Protein AF-A0A2V8UZN4-F1 (afdb_monomer)

Structure (mmCIF, N/CA/C/O backbone):
data_AF-A0A2V8UZN4-F1
#
_entry.id   AF-A0A2V8UZN4-F1
#
loop_
_atom_site.group_PDB
_atom_site.id
_atom_site.type_symbol
_atom_site.label_atom_id
_atom_site.label_alt_id
_atom_site.label_comp_id
_atom_site.label_asym_id
_atom_site.label_entity_id
_atom_site.label_seq_id
_atom_site.pdbx_PDB_ins_code
_atom_site.Cartn_x
_atom_site.Cartn_y
_atom_site.Cartn_z
_atom_site.occupancy
_atom_site.B_iso_or_equiv
_atom_site.auth_seq_id
_atom_site.auth_comp_id
_atom_site.auth_asym_id
_atom_site.auth_atom_id
_atom_site.pdbx_PDB_model_num
ATOM 1 N N . MET A 1 1 ? -7.129 -9.005 28.634 1.00 38.75 1 MET A N 1
ATOM 2 C CA . MET A 1 1 ? -6.944 -7.870 27.705 1.00 38.75 1 MET A CA 1
ATOM 3 C C . MET A 1 1 ? -5.535 -7.914 27.130 1.00 38.75 1 MET A C 1
ATOM 5 O O . MET A 1 1 ? -4.607 -7.338 27.683 1.00 38.75 1 MET A O 1
ATOM 9 N N . THR A 1 2 ? -5.343 -8.686 26.063 1.00 31.69 2 THR A N 1
ATOM 10 C CA . THR A 1 2 ? -4.070 -8.766 25.337 1.00 31.69 2 THR A CA 1
ATOM 11 C C . THR A 1 2 ? -3.938 -7.526 24.464 1.00 31.69 2 THR A C 1
ATOM 13 O O . THR A 1 2 ? -4.389 -7.527 23.325 1.00 31.69 2 THR A O 1
ATOM 16 N N . LYS A 1 3 ? -3.316 -6.470 25.002 1.00 47.03 3 LYS A N 1
ATOM 17 C CA . LYS A 1 3 ? -2.753 -5.380 24.198 1.00 47.03 3 LYS A CA 1
ATOM 18 C C . LYS A 1 3 ? -1.637 -5.975 23.343 1.00 47.03 3 LYS A C 1
ATOM 20 O O . LYS A 1 3 ? -0.484 -6.038 23.763 1.00 47.03 3 LYS A O 1
ATOM 25 N N . ARG A 1 4 ? -1.987 -6.532 22.185 1.00 45.91 4 ARG A N 1
ATOM 26 C CA . ARG A 1 4 ? -0.998 -6.895 21.177 1.00 45.91 4 ARG A CA 1
ATOM 27 C C . ARG A 1 4 ? -0.677 -5.609 20.452 1.00 45.91 4 ARG A C 1
ATOM 29 O O . ARG A 1 4 ? -1.505 -5.101 19.712 1.00 45.91 4 ARG A O 1
ATOM 36 N N . ASN A 1 5 ? 0.496 -5.077 20.781 1.00 40.16 5 ASN A N 1
ATOM 37 C CA . ASN A 1 5 ? 1.143 -3.973 20.097 1.00 40.16 5 ASN A CA 1
ATOM 38 C C . ASN A 1 5 ? 0.817 -4.044 18.605 1.00 40.16 5 ASN A C 1
ATOM 40 O O . ASN A 1 5 ? 1.267 -4.974 17.932 1.00 40.16 5 ASN A O 1
ATOM 44 N N . PHE A 1 6 ? 0.035 -3.076 18.123 1.00 44.50 6 PHE A N 1
ATOM 45 C CA . PHE A 1 6 ? -0.018 -2.736 16.713 1.00 44.50 6 PHE A CA 1
ATOM 46 C C . PHE A 1 6 ? 1.423 -2.437 16.323 1.00 44.50 6 PHE A C 1
ATOM 48 O O . PHE A 1 6 ? 1.999 -1.415 16.701 1.00 44.50 6 PHE A O 1
ATOM 55 N N . LEU A 1 7 ? 2.060 -3.433 15.712 1.00 44.03 7 LEU A N 1
ATOM 56 C CA . LEU A 1 7 ? 3.398 -3.313 15.178 1.00 44.03 7 LEU A CA 1
ATOM 57 C C . LEU A 1 7 ? 3.325 -2.171 14.189 1.00 44.03 7 LEU A C 1
ATOM 59 O O . LEU A 1 7 ? 2.638 -2.281 13.179 1.00 44.03 7 LEU A O 1
ATOM 63 N N . ASN A 1 8 ? 3.991 -1.080 14.568 1.00 37.72 8 ASN A N 1
ATOM 64 C CA . ASN A 1 8 ? 4.335 0.054 13.738 1.00 37.72 8 ASN A CA 1
ATOM 65 C C . ASN A 1 8 ? 4.349 -0.374 12.276 1.00 37.72 8 ASN A C 1
ATOM 67 O O . ASN A 1 8 ? 5.290 -1.037 11.830 1.00 37.72 8 ASN A O 1
ATOM 71 N N . LEU A 1 9 ? 3.293 0.004 11.558 1.00 46.94 9 LEU A N 1
ATOM 72 C CA . LEU A 1 9 ? 3.270 0.003 10.112 1.00 46.94 9 LEU A CA 1
ATOM 73 C C . LEU A 1 9 ? 4.252 1.108 9.722 1.00 46.94 9 LEU A C 1
ATOM 75 O O . LEU A 1 9 ? 3.886 2.257 9.475 1.00 46.94 9 LEU A O 1
ATOM 79 N N . SER A 1 10 ? 5.546 0.793 9.819 1.00 41.94 10 SER A N 1
ATOM 80 C CA . SER A 1 10 ? 6.611 1.577 9.232 1.00 41.94 10 SER A CA 1
ATOM 81 C C . SER A 1 10 ? 6.222 1.683 7.776 1.00 41.94 10 SER A C 1
ATOM 83 O O . SER A 1 10 ? 6.322 0.693 7.051 1.00 41.94 10 SER A O 1
ATOM 85 N N . GLY A 1 11 ? 5.675 2.844 7.412 1.00 42.44 11 GLY A N 1
ATOM 86 C CA . GLY A 1 11 ? 5.322 3.183 6.054 1.00 42.44 11 GLY A CA 1
ATOM 87 C C . GLY A 1 11 ? 6.531 2.873 5.203 1.00 42.44 11 GLY A C 1
ATOM 88 O O . GLY A 1 11 ? 7.509 3.620 5.194 1.00 42.44 11 GLY A O 1
ATOM 89 N N . LEU A 1 12 ? 6.480 1.727 4.536 1.00 44.62 12 LEU A N 1
ATOM 90 C CA . LEU A 1 12 ? 7.442 1.372 3.530 1.00 44.62 12 LEU A CA 1
ATOM 91 C C . LEU A 1 12 ? 6.993 2.198 2.335 1.00 44.62 12 LEU A C 1
ATOM 93 O O . LEU A 1 12 ? 6.235 1.760 1.479 1.00 44.62 12 LEU A O 1
ATOM 97 N N . VAL A 1 13 ? 7.395 3.469 2.366 1.00 47.09 13 VAL A N 1
ATOM 98 C CA . VAL A 1 13 ? 7.400 4.367 1.222 1.00 47.09 13 VAL A CA 1
ATOM 99 C C . VAL A 1 13 ? 8.382 3.746 0.224 1.00 47.09 13 VAL A C 1
ATOM 101 O O . VAL A 1 13 ? 9.517 4.183 0.089 1.00 47.09 13 VAL A O 1
ATOM 104 N N . CYS A 1 14 ? 7.977 2.665 -0.444 1.00 47.50 14 CYS A N 1
ATOM 105 C CA . CYS A 1 14 ? 8.641 2.140 -1.633 1.00 47.50 14 CYS A CA 1
ATOM 106 C C . CYS A 1 14 ? 7.943 2.745 -2.845 1.00 47.50 14 CYS A C 1
ATOM 108 O O . CYS A 1 14 ? 7.278 2.077 -3.622 1.00 47.50 14 CYS A O 1
ATOM 110 N N . GLY A 1 15 ? 8.046 4.064 -2.951 1.00 39.25 15 GLY A N 1
ATOM 111 C CA . GLY A 1 15 ? 7.463 4.833 -4.043 1.00 39.25 15 GLY A CA 1
ATOM 112 C C . GLY A 1 15 ? 8.421 5.892 -4.559 1.00 39.25 15 GLY A C 1
ATOM 113 O O . GLY A 1 15 ? 7.985 6.940 -5.016 1.00 39.25 15 GLY A O 1
ATOM 114 N N . THR A 1 16 ? 9.730 5.670 -4.440 1.00 49.81 16 THR A N 1
ATOM 115 C CA . THR A 1 16 ? 10.731 6.488 -5.125 1.00 49.81 16 THR A CA 1
ATOM 116 C C . THR A 1 16 ? 11.615 5.590 -5.966 1.00 49.81 16 THR A C 1
ATOM 118 O O . THR A 1 16 ? 12.717 5.223 -5.567 1.00 49.81 16 THR A O 1
ATOM 121 N N . VAL A 1 17 ? 11.150 5.288 -7.172 1.00 49.44 17 VAL A N 1
ATOM 122 C CA . VAL A 1 17 ? 12.067 5.147 -8.301 1.00 49.44 17 VAL A CA 1
ATOM 123 C C . VAL A 1 17 ? 11.691 6.228 -9.306 1.00 49.44 17 VAL A C 1
ATOM 125 O O . VAL A 1 17 ? 11.077 5.995 -10.339 1.00 49.44 17 VAL A O 1
ATOM 128 N N . LEU A 1 18 ? 12.042 7.466 -8.948 1.00 44.06 18 LEU A N 1
ATOM 129 C CA . LEU A 1 18 ? 12.274 8.527 -9.920 1.00 44.06 18 LEU A CA 1
ATOM 130 C C . LEU A 1 18 ? 13.514 8.127 -10.724 1.00 44.06 18 LEU A C 1
ATOM 132 O O . LEU A 1 18 ? 14.633 8.494 -10.373 1.00 44.06 18 LEU A O 1
ATOM 136 N N . LEU A 1 19 ? 13.328 7.369 -11.801 1.00 42.19 19 LEU A N 1
ATOM 137 C CA . LEU A 1 19 ? 14.298 7.353 -12.889 1.00 42.19 19 LEU A CA 1
ATOM 138 C C . LEU A 1 19 ? 13.952 8.512 -13.823 1.00 42.19 19 LEU A C 1
ATOM 140 O O . LEU A 1 19 ? 13.325 8.355 -14.865 1.00 42.19 19 LEU A O 1
ATOM 144 N N . VAL A 1 20 ? 14.354 9.715 -13.402 1.00 44.12 20 VAL A N 1
ATOM 145 C CA . VAL A 1 20 ? 14.558 10.831 -14.326 1.00 44.12 20 VAL A CA 1
ATOM 146 C C . VAL A 1 20 ? 15.737 10.420 -15.202 1.00 44.12 20 VAL A C 1
ATOM 148 O O . VAL A 1 20 ? 16.892 10.525 -14.792 1.00 44.12 20 VAL A O 1
ATOM 151 N N . GLY A 1 21 ? 15.434 9.872 -16.378 1.00 37.50 21 GLY A N 1
ATOM 152 C CA . GLY A 1 21 ? 16.425 9.588 -17.405 1.00 37.50 21 GLY A CA 1
ATOM 153 C C . GLY A 1 21 ? 17.126 10.886 -17.786 1.00 37.50 21 GLY A C 1
ATOM 154 O O . GLY A 1 21 ? 16.522 11.773 -18.389 1.00 37.50 21 GLY A O 1
ATOM 155 N N . GLN A 1 22 ? 18.384 11.017 -17.368 1.00 37.94 22 GLN A N 1
ATOM 156 C CA . GLN A 1 22 ? 19.257 12.101 -17.782 1.00 37.94 22 GLN A CA 1
ATOM 157 C C . GLN A 1 22 ? 19.446 12.055 -19.300 1.00 37.94 22 GLN A C 1
ATOM 159 O O . GLN A 1 22 ? 19.695 11.005 -19.889 1.00 37.94 22 GLN A O 1
ATOM 164 N N . LEU A 1 23 ? 19.340 13.238 -19.899 1.00 43.25 23 LEU A N 1
ATOM 165 C CA . LEU A 1 23 ? 19.749 13.561 -21.257 1.00 43.25 23 LEU A CA 1
ATOM 166 C C . LEU A 1 23 ? 21.195 13.085 -21.488 1.00 43.25 23 LEU A C 1
ATOM 168 O O . LEU A 1 23 ? 22.113 13.602 -20.852 1.00 43.25 23 LEU A O 1
ATOM 172 N N . VAL A 1 24 ? 21.405 12.136 -22.401 1.00 38.16 24 VAL A N 1
ATOM 173 C CA . VAL A 1 24 ? 22.744 11.748 -22.866 1.00 38.16 24 VAL A CA 1
ATOM 174 C C . VAL A 1 24 ? 22.839 11.979 -24.370 1.00 38.16 24 VAL A C 1
ATOM 176 O O . VAL A 1 24 ? 22.020 11.502 -25.155 1.00 38.16 24 VAL A O 1
ATOM 179 N N . LEU A 1 25 ? 23.840 12.778 -24.736 1.00 38.03 25 LEU A N 1
ATOM 180 C CA . LEU A 1 25 ? 24.259 13.083 -26.096 1.00 38.03 25 LEU A CA 1
ATOM 181 C C . LEU A 1 25 ? 24.853 11.838 -26.779 1.00 38.03 25 LEU A C 1
ATOM 183 O O . LEU A 1 25 ? 25.576 11.064 -26.161 1.00 38.03 25 LEU A O 1
ATOM 187 N N . ALA A 1 26 ? 24.524 11.710 -28.064 1.00 49.19 26 ALA A N 1
ATOM 188 C CA . ALA A 1 26 ? 25.050 10.834 -29.114 1.00 49.19 26 ALA A CA 1
ATOM 189 C C . ALA A 1 26 ? 26.412 10.127 -28.893 1.00 49.19 26 ALA A C 1
ATOM 191 O O . ALA A 1 26 ? 27.389 10.795 -28.572 1.00 49.19 26 ALA A O 1
ATOM 192 N N . GLN A 1 27 ? 26.497 8.826 -29.243 1.00 40.19 27 GLN A N 1
ATOM 193 C CA . GLN A 1 27 ? 27.387 8.231 -30.278 1.00 40.19 27 GLN A CA 1
ATOM 194 C C . GLN A 1 27 ? 27.475 6.679 -30.183 1.00 40.19 27 GLN A C 1
ATOM 196 O O . GLN A 1 27 ? 27.594 6.105 -29.106 1.00 40.19 27 GLN A O 1
ATOM 201 N N . ASP A 1 28 ? 27.444 6.018 -31.351 1.00 45.78 28 ASP A N 1
ATOM 202 C CA . ASP A 1 28 ? 27.987 4.680 -31.676 1.00 45.78 28 ASP A CA 1
ATOM 203 C C . ASP A 1 28 ? 27.425 3.383 -31.036 1.00 45.78 28 ASP A C 1
ATOM 205 O O . ASP A 1 28 ? 28.098 2.659 -30.311 1.00 45.78 28 ASP A O 1
ATOM 209 N N . GLY A 1 29 ? 26.220 2.979 -31.452 1.00 51.94 29 GLY A N 1
ATOM 210 C CA . GLY A 1 29 ? 25.878 1.664 -32.051 1.00 51.94 29 GLY A CA 1
ATOM 211 C C . GLY A 1 29 ? 26.180 0.291 -31.401 1.00 51.94 29 GLY A C 1
ATOM 212 O O . GLY A 1 29 ? 25.688 -0.706 -31.927 1.00 51.94 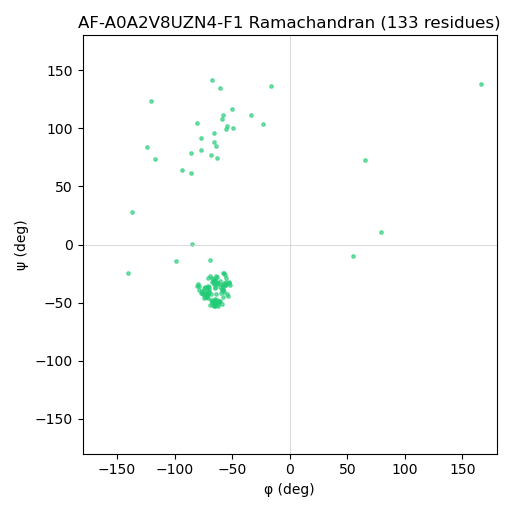29 GLY A O 1
ATOM 213 N N . LYS A 1 30 ? 26.953 0.139 -30.316 1.00 53.69 30 LYS A N 1
ATOM 214 C CA . LYS A 1 30 ? 27.261 -1.189 -29.707 1.00 53.69 30 LYS A CA 1
ATOM 215 C C . LYS A 1 30 ? 27.290 -1.268 -28.163 1.00 53.69 30 LYS A C 1
ATOM 217 O O . LYS A 1 30 ? 27.049 -2.368 -27.654 1.00 53.69 30 LYS A O 1
ATOM 222 N N . PRO A 1 31 ? 27.538 -0.192 -27.388 1.00 55.41 31 PRO A N 1
ATOM 223 C CA . PRO A 1 31 ? 27.378 -0.204 -25.929 1.00 55.41 31 PRO A CA 1
ATOM 224 C C . PRO A 1 31 ? 25.911 -0.347 -25.493 1.00 55.41 31 PRO A C 1
ATOM 226 O O . PRO A 1 31 ? 25.637 -1.003 -24.486 1.00 55.41 31 PRO A O 1
ATOM 229 N N . ASP A 1 3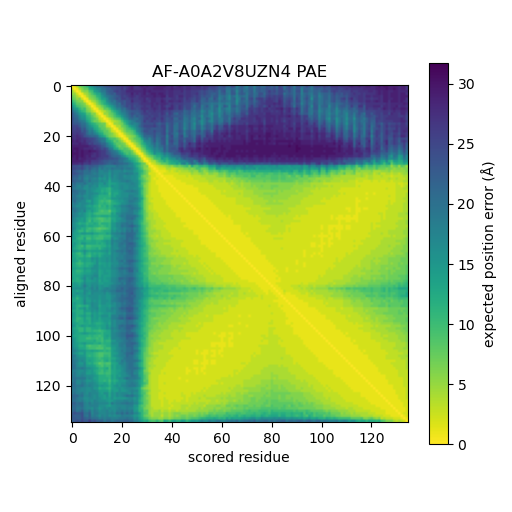2 ? 24.992 0.193 -26.297 1.00 65.62 32 ASP A N 1
ATOM 230 C CA . ASP A 1 32 ? 23.565 0.351 -25.981 1.00 65.62 32 ASP A CA 1
ATOM 231 C C . ASP A 1 32 ? 22.880 -0.991 -25.682 1.00 65.62 32 ASP A C 1
ATOM 233 O O . ASP A 1 32 ? 22.379 -1.229 -24.590 1.00 65.62 32 ASP A O 1
ATOM 237 N N . GLN A 1 33 ? 23.041 -1.985 -26.562 1.00 73.88 33 GLN A N 1
ATOM 238 C CA . GLN A 1 33 ? 22.351 -3.275 -26.418 1.00 73.88 33 GLN A CA 1
ATOM 239 C C . GLN A 1 33 ? 22.742 -4.070 -25.159 1.00 73.88 33 GLN A C 1
ATOM 241 O O . GLN A 1 33 ? 21.982 -4.927 -24.688 1.00 73.88 33 GLN A O 1
ATOM 246 N N . ARG A 1 34 ? 23.969 -3.876 -24.649 1.00 78.25 34 ARG A N 1
ATOM 247 C CA . ARG A 1 34 ? 24.438 -4.529 -23.414 1.00 78.25 34 ARG A CA 1
ATOM 248 C C . ARG A 1 34 ? 23.917 -3.797 -22.179 1.00 78.25 34 ARG A C 1
ATOM 250 O O . ARG A 1 34 ? 23.628 -4.480 -21.192 1.00 78.25 34 ARG A O 1
ATOM 257 N N . ALA A 1 35 ? 23.809 -2.470 -22.247 1.00 81.44 35 ALA A N 1
ATOM 258 C CA . ALA A 1 35 ? 23.171 -1.647 -21.228 1.00 81.44 35 ALA A CA 1
ATOM 259 C C . ALA A 1 35 ? 21.668 -1.965 -21.155 1.00 81.44 35 ALA A C 1
ATOM 261 O O . ALA A 1 35 ? 21.227 -2.468 -20.124 1.00 81.44 35 ALA A O 1
ATOM 262 N N . ASP A 1 36 ? 20.949 -1.923 -22.280 1.00 83.81 36 ASP A N 1
ATOM 263 C CA . ASP A 1 36 ? 19.525 -2.279 -22.378 1.00 83.81 36 ASP A CA 1
ATOM 264 C C . ASP A 1 36 ? 19.233 -3.674 -21.816 1.00 83.81 36 ASP A C 1
ATOM 266 O O . ASP A 1 36 ? 18.287 -3.911 -21.064 1.00 83.81 36 ASP A O 1
ATOM 270 N N . ALA A 1 37 ? 20.071 -4.659 -22.159 1.00 87.12 37 ALA A N 1
ATOM 271 C CA . ALA A 1 37 ? 19.904 -6.019 -21.662 1.00 87.12 37 ALA A CA 1
ATOM 272 C C . ALA A 1 37 ? 20.158 -6.136 -20.149 1.00 87.12 37 ALA A C 1
ATOM 274 O O . ALA A 1 37 ? 19.618 -7.051 -19.513 1.00 87.12 37 ALA A O 1
ATOM 275 N N . ARG A 1 38 ? 21.005 -5.273 -19.577 1.00 89.12 38 ARG A N 1
ATOM 276 C CA . ARG A 1 38 ? 21.248 -5.192 -18.133 1.00 89.12 38 ARG A CA 1
ATOM 277 C C . ARG A 1 38 ? 20.072 -4.507 -17.437 1.00 89.12 38 ARG A C 1
ATOM 279 O O . ARG A 1 38 ? 19.617 -5.049 -16.429 1.00 89.12 38 ARG A O 1
ATOM 286 N N . ASP A 1 39 ? 19.542 -3.435 -18.007 1.00 87.56 39 ASP A N 1
ATOM 287 C CA . ASP A 1 39 ? 18.412 -2.684 -17.455 1.00 87.56 39 ASP A CA 1
ATOM 288 C C . ASP A 1 39 ? 17.141 -3.539 -17.457 1.00 87.56 39 ASP A C 1
ATOM 290 O O . ASP A 1 39 ? 16.601 -3.835 -16.394 1.00 87.56 39 ASP A O 1
ATOM 294 N N . ILE A 1 40 ? 16.822 -4.202 -18.575 1.00 89.38 40 ILE A N 1
ATOM 295 C CA . ILE A 1 40 ? 15.725 -5.187 -18.655 1.00 89.38 40 ILE A CA 1
ATOM 296 C C . ILE A 1 40 ? 15.861 -6.307 -17.605 1.00 89.38 40 ILE A C 1
ATOM 298 O O . ILE A 1 40 ? 14.864 -6.897 -17.170 1.00 89.38 40 ILE A O 1
ATOM 302 N N . ARG A 1 41 ? 17.086 -6.702 -17.224 1.00 92.12 41 ARG A N 1
ATOM 303 C CA . ARG A 1 41 ? 17.294 -7.703 -16.158 1.00 92.12 41 ARG A CA 1
ATOM 304 C C . ARG A 1 41 ? 17.037 -7.115 -14.777 1.00 92.12 41 ARG A C 1
ATOM 306 O O . ARG A 1 41 ? 16.521 -7.853 -13.935 1.00 92.12 41 ARG A O 1
ATOM 313 N N . ARG A 1 42 ? 17.410 -5.856 -14.549 1.00 91.88 42 ARG A N 1
ATOM 314 C CA . ARG A 1 42 ? 17.141 -5.121 -13.313 1.00 91.88 42 ARG A CA 1
ATOM 315 C C . ARG A 1 42 ? 15.638 -4.928 -13.131 1.00 91.88 42 ARG A C 1
ATOM 317 O O . ARG A 1 42 ? 15.106 -5.460 -12.164 1.00 91.88 42 ARG A O 1
ATOM 324 N N . ASP A 1 43 ? 14.940 -4.406 -14.133 1.00 87.69 43 ASP A N 1
ATOM 325 C CA . ASP A 1 43 ? 13.489 -4.179 -14.081 1.00 87.69 43 ASP A CA 1
ATOM 326 C C . ASP A 1 43 ? 12.708 -5.471 -13.826 1.00 87.69 43 ASP A C 1
ATOM 328 O O . ASP A 1 43 ? 11.698 -5.502 -13.129 1.00 87.69 43 ASP A O 1
ATOM 332 N N . ARG A 1 44 ? 13.183 -6.607 -14.359 1.00 92.12 44 ARG A N 1
ATOM 333 C CA . ARG A 1 44 ? 12.596 -7.924 -14.048 1.00 92.12 44 ARG A CA 1
ATOM 334 C C . ARG A 1 44 ? 12.759 -8.323 -12.584 1.00 92.12 44 ARG A C 1
ATOM 336 O O . ARG A 1 44 ? 11.901 -9.055 -12.083 1.00 92.12 44 ARG A O 1
ATOM 343 N N . ARG A 1 45 ? 13.886 -7.978 -11.953 1.00 93.94 45 ARG A N 1
ATOM 344 C CA . ARG A 1 45 ? 14.133 -8.255 -10.531 1.00 93.94 45 ARG A CA 1
ATOM 345 C C . ARG A 1 45 ? 13.261 -7.352 -9.674 1.00 93.94 45 ARG A C 1
ATOM 347 O O . ARG A 1 45 ? 12.599 -7.885 -8.788 1.00 93.94 45 ARG A O 1
ATOM 354 N N . ASP A 1 46 ? 13.183 -6.075 -10.018 1.00 87.88 46 ASP A N 1
ATOM 355 C CA . ASP A 1 46 ? 12.378 -5.081 -9.307 1.00 87.88 46 ASP A CA 1
ATOM 356 C C . ASP A 1 46 ? 10.891 -5.479 -9.380 1.00 87.88 46 ASP A C 1
ATOM 358 O O . ASP A 1 46 ? 10.295 -5.824 -8.364 1.00 87.88 46 ASP A O 1
ATOM 362 N N . LEU A 1 47 ? 10.369 -5.769 -10.580 1.00 90.56 47 LEU A N 1
ATOM 363 C CA . LEU A 1 47 ? 9.016 -6.321 -10.769 1.00 90.56 47 LEU A CA 1
ATOM 364 C C . LEU A 1 47 ? 8.737 -7.643 -10.038 1.00 90.56 47 LEU A C 1
ATOM 366 O O . LEU A 1 47 ? 7.573 -8.034 -9.869 1.00 90.56 47 LEU A O 1
ATOM 370 N N . LYS A 1 48 ? 9.768 -8.434 -9.727 1.00 92.94 48 LYS A N 1
ATOM 371 C CA . LYS A 1 48 ? 9.612 -9.661 -8.934 1.00 92.94 48 LYS A CA 1
ATOM 372 C C . LYS A 1 48 ? 9.490 -9.312 -7.453 1.00 92.94 48 LYS A C 1
ATOM 374 O O . LYS A 1 48 ? 8.695 -9.963 -6.771 1.00 92.94 48 LYS A O 1
ATOM 379 N N . GLN A 1 49 ? 10.258 -8.330 -6.997 1.00 92.88 49 GLN A N 1
ATOM 380 C CA . GLN A 1 49 ? 10.222 -7.812 -5.640 1.00 92.88 49 GLN A CA 1
ATOM 381 C C . GLN A 1 49 ? 8.877 -7.126 -5.363 1.00 92.88 49 GLN A C 1
ATOM 383 O O . GLN A 1 49 ? 8.159 -7.602 -4.488 1.00 92.88 49 GLN A O 1
ATOM 388 N N . ASP A 1 50 ? 8.415 -6.219 -6.229 1.00 86.38 50 ASP A N 1
ATOM 389 C CA . ASP A 1 50 ? 7.126 -5.526 -6.053 1.00 86.38 50 ASP A CA 1
ATOM 390 C C . ASP A 1 50 ? 5.947 -6.501 -5.960 1.00 86.38 50 ASP A C 1
ATOM 392 O O . ASP A 1 50 ? 5.006 -6.342 -5.188 1.00 86.38 50 ASP A O 1
ATOM 396 N N . ARG A 1 51 ? 5.983 -7.592 -6.738 1.00 91.88 51 ARG A N 1
ATOM 397 C CA . ARG A 1 51 ? 4.949 -8.639 -6.656 1.00 91.88 51 ARG A CA 1
ATOM 398 C C . ARG A 1 51 ? 4.960 -9.379 -5.325 1.00 91.88 51 ARG A C 1
ATOM 400 O O . ARG A 1 51 ? 3.907 -9.878 -4.918 1.00 91.88 51 ARG A O 1
ATOM 407 N N . LYS A 1 52 ? 6.137 -9.554 -4.722 1.00 93.56 52 LYS A N 1
ATOM 408 C CA . LYS A 1 52 ? 6.287 -10.170 -3.404 1.00 93.56 52 LYS A CA 1
ATOM 409 C C . LYS A 1 52 ? 5.750 -9.220 -2.338 1.00 93.56 52 LYS A C 1
ATOM 411 O O . LYS A 1 52 ? 4.987 -9.683 -1.495 1.00 93.56 52 LYS A O 1
ATOM 416 N N . ASP A 1 53 ? 6.047 -7.934 -2.452 1.00 87.50 53 ASP A N 1
ATOM 417 C CA . ASP A 1 53 ? 5.601 -6.912 -1.505 1.00 87.50 53 ASP A CA 1
ATOM 418 C C . ASP A 1 53 ? 4.075 -6.755 -1.559 1.00 87.50 53 ASP A C 1
ATOM 420 O O . ASP A 1 53 ? 3.407 -7.079 -0.583 1.00 87.50 53 ASP A O 1
ATOM 424 N N . ILE A 1 54 ? 3.490 -6.599 -2.755 1.00 90.19 54 ILE A N 1
ATOM 425 C CA . ILE A 1 54 ? 2.026 -6.631 -2.980 1.00 90.19 54 ILE A CA 1
ATOM 426 C C . ILE A 1 54 ? 1.355 -7.889 -2.395 1.00 90.19 54 ILE A C 1
ATOM 428 O O . ILE A 1 54 ? 0.163 -7.887 -2.058 1.00 90.19 54 ILE A O 1
ATOM 432 N N . LYS A 1 55 ? 2.055 -9.031 -2.371 1.00 93.00 55 LYS A N 1
ATOM 433 C CA . LYS A 1 55 ? 1.527 -10.271 -1.783 1.00 93.00 55 LYS A CA 1
ATOM 434 C C . LYS A 1 55 ? 1.531 -10.198 -0.254 1.00 93.00 55 LYS A C 1
ATOM 436 O O . LYS A 1 55 ? 0.572 -10.697 0.341 1.00 93.00 55 LYS A O 1
ATOM 441 N N . ASN A 1 56 ? 2.571 -9.624 0.338 1.00 89.88 56 ASN A N 1
ATOM 442 C CA . ASN A 1 56 ? 2.681 -9.406 1.776 1.00 89.88 56 ASN A CA 1
ATOM 443 C C . ASN A 1 56 ? 1.648 -8.372 2.238 1.00 89.88 56 ASN A C 1
ATOM 445 O O . ASN A 1 56 ? 0.818 -8.723 3.067 1.00 89.88 56 ASN A O 1
ATOM 449 N N . ASP A 1 57 ? 1.528 -7.226 1.565 1.00 84.50 57 ASP A N 1
ATOM 450 C CA . ASP A 1 57 ? 0.547 -6.188 1.924 1.00 84.50 57 ASP A CA 1
ATOM 451 C C . ASP A 1 57 ? -0.887 -6.731 1.910 1.00 84.50 57 ASP A C 1
ATOM 453 O O . ASP A 1 57 ? -1.707 -6.467 2.784 1.00 84.50 57 ASP A O 1
ATOM 457 N N . LYS A 1 58 ? -1.217 -7.586 0.931 1.00 91.62 58 LYS A N 1
ATOM 458 C CA . LYS A 1 58 ? -2.520 -8.275 0.898 1.00 91.62 58 LYS A CA 1
ATOM 459 C C . LYS A 1 58 ? -2.750 -9.196 2.093 1.00 91.62 58 LYS A C 1
ATOM 461 O O . LYS A 1 58 ? -3.908 -9.442 2.444 1.00 91.62 58 LYS A O 1
ATOM 466 N N . ARG A 1 59 ? -1.693 -9.817 2.614 1.00 93.06 59 ARG A N 1
ATOM 467 C CA . ARG A 1 59 ? -1.751 -10.689 3.790 1.00 93.06 59 ARG A CA 1
ATOM 468 C C . ARG A 1 59 ? -1.957 -9.851 5.045 1.00 93.06 59 ARG A C 1
ATOM 470 O O . ARG A 1 59 ? -2.796 -10.234 5.858 1.00 93.06 59 ARG A O 1
ATOM 477 N N . ASP A 1 60 ? -1.267 -8.727 5.139 1.00 87.19 60 ASP A N 1
ATOM 478 C CA . ASP A 1 60 ? -1.306 -7.833 6.293 1.00 87.19 60 ASP A CA 1
ATOM 479 C C . ASP A 1 60 ? -2.678 -7.157 6.374 1.00 87.19 60 ASP A C 1
ATOM 481 O O . ASP A 1 60 ? -3.430 -7.454 7.296 1.00 87.19 60 ASP A O 1
ATOM 485 N N . ILE A 1 61 ?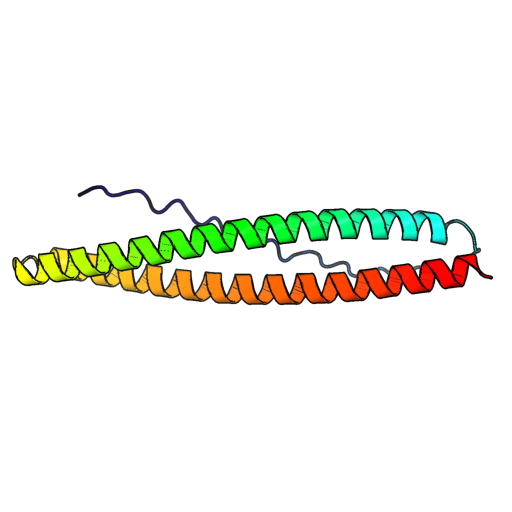 -3.147 -6.538 5.280 1.00 89.75 61 ILE A N 1
ATOM 486 C CA . ILE A 1 61 ? -4.517 -5.995 5.149 1.00 89.75 61 ILE A CA 1
ATOM 487 C C . ILE A 1 61 ? -5.596 -7.028 5.514 1.00 89.75 61 ILE A C 1
ATOM 489 O O . ILE A 1 61 ? -6.673 -6.686 6.008 1.00 89.75 61 ILE A O 1
ATOM 493 N N . ARG A 1 62 ? -5.381 -8.315 5.210 1.00 92.25 62 ARG A N 1
ATOM 494 C CA . ARG A 1 62 ? -6.340 -9.372 5.572 1.00 92.25 62 ARG A CA 1
ATOM 495 C C . ARG A 1 62 ? -6.330 -9.655 7.073 1.00 92.25 62 ARG A C 1
ATOM 497 O O . ARG A 1 62 ? -7.394 -9.958 7.615 1.00 92.25 62 ARG A O 1
ATOM 504 N N . THR A 1 63 ? -5.154 -9.632 7.686 1.00 92.38 63 THR A N 1
ATOM 505 C CA . THR A 1 63 ? -4.965 -9.819 9.126 1.00 92.38 63 THR A CA 1
ATOM 506 C C . THR A 1 63 ? -5.601 -8.650 9.868 1.00 92.38 63 THR A C 1
ATOM 508 O O . THR A 1 63 ? -6.543 -8.879 10.619 1.00 92.38 63 THR A O 1
ATOM 511 N N . ASP A 1 64 ? -5.275 -7.416 9.492 1.00 85.50 64 ASP A N 1
ATOM 512 C CA . ASP A 1 64 ? -5.833 -6.204 10.102 1.00 85.50 64 ASP A CA 1
ATOM 513 C C . ASP A 1 64 ? -7.360 -6.150 9.958 1.00 85.50 64 ASP A C 1
ATOM 515 O O . ASP A 1 64 ? -8.100 -5.869 10.897 1.00 85.50 64 ASP A O 1
ATOM 519 N N . ALA A 1 65 ? -7.890 -6.529 8.787 1.00 91.00 65 ALA A N 1
ATOM 520 C CA . ALA A 1 65 ? -9.337 -6.606 8.584 1.00 91.00 65 ALA A CA 1
ATOM 521 C C . ALA A 1 65 ? -10.028 -7.670 9.461 1.00 91.00 65 ALA A C 1
ATOM 523 O O . ALA A 1 65 ? -11.236 -7.565 9.715 1.00 91.00 65 ALA A O 1
ATOM 524 N N . ARG A 1 66 ? -9.312 -8.729 9.861 1.00 93.50 66 ARG A N 1
ATOM 525 C CA . ARG A 1 66 ? -9.808 -9.735 10.808 1.00 93.50 66 ARG A CA 1
ATOM 526 C C . ARG A 1 66 ? -9.753 -9.191 12.232 1.00 93.50 66 ARG A C 1
ATOM 528 O O . ARG A 1 66 ? -10.728 -9.399 12.951 1.00 93.50 66 ARG A O 1
ATOM 535 N N . ASP A 1 67 ? -8.691 -8.493 12.599 1.00 89.12 67 ASP A N 1
ATOM 536 C CA . ASP A 1 67 ? -8.512 -7.932 13.940 1.00 89.12 67 ASP A CA 1
ATOM 537 C C . ASP A 1 67 ? -9.567 -6.854 14.209 1.00 89.12 67 ASP A C 1
ATOM 539 O O . ASP A 1 67 ? -10.400 -7.041 15.091 1.00 89.12 67 ASP A O 1
ATOM 543 N N . VAL A 1 68 ? -9.755 -5.908 13.279 1.00 91.62 68 VAL A N 1
ATOM 544 C CA . VAL A 1 68 ? -10.860 -4.925 13.304 1.00 91.62 68 VAL A CA 1
ATOM 545 C C . VAL A 1 68 ? -12.240 -5.582 13.447 1.00 91.62 68 VAL A C 1
ATOM 547 O O . VAL A 1 68 ? -13.175 -5.013 14.016 1.00 91.62 68 VAL A O 1
ATOM 550 N N . ARG A 1 69 ? -12.438 -6.780 12.881 1.00 93.12 69 ARG A N 1
ATOM 551 C CA . ARG A 1 69 ? -13.708 -7.511 13.025 1.00 93.12 69 ARG A CA 1
ATOM 552 C C . ARG A 1 69 ? -13.859 -8.110 14.422 1.00 93.12 69 ARG A C 1
ATOM 554 O O . ARG A 1 69 ? -14.992 -8.180 14.898 1.00 93.12 69 ARG A O 1
ATOM 561 N N . THR A 1 70 ? -12.771 -8.586 15.013 1.00 92.56 70 THR A N 1
ATOM 562 C CA . THR A 1 70 ? -12.737 -9.121 16.377 1.00 92.56 70 THR A CA 1
ATOM 563 C C . THR A 1 70 ? -12.979 -8.000 17.376 1.00 92.56 70 THR A C 1
ATOM 565 O O . THR A 1 70 ? -13.951 -8.081 18.117 1.00 92.56 70 THR A O 1
ATOM 568 N N . ASP A 1 71 ? -12.254 -6.891 17.263 1.00 89.25 71 ASP A N 1
ATOM 569 C CA . ASP A 1 71 ? -12.386 -5.738 18.160 1.00 89.25 71 ASP A CA 1
ATOM 570 C C . ASP A 1 71 ? -13.801 -5.144 18.106 1.00 89.25 71 ASP A C 1
ATOM 572 O O . ASP A 1 71 ? -14.402 -4.802 19.120 1.00 89.25 71 ASP A O 1
ATOM 576 N N . LYS A 1 72 ? -14.439 -5.132 16.924 1.00 92.94 72 LYS A N 1
ATOM 577 C CA . LYS A 1 72 ? -15.861 -4.756 16.801 1.00 92.94 72 LYS A CA 1
ATOM 578 C C . LYS A 1 72 ? -16.811 -5.659 17.582 1.00 92.94 72 LYS A C 1
ATOM 580 O O . LYS A 1 72 ? -17.894 -5.202 17.949 1.00 92.94 72 LYS A O 1
ATOM 585 N N . LYS A 1 73 ? -16.494 -6.943 17.747 1.00 94.50 73 LYS A N 1
ATOM 586 C CA . LYS A 1 73 ? -17.300 -7.853 18.573 1.00 94.50 73 LYS A CA 1
ATOM 587 C C . LYS A 1 73 ? -17.049 -7.589 20.050 1.00 94.50 73 LYS A C 1
ATOM 589 O O . LYS A 1 73 ? -18.026 -7.539 20.790 1.00 94.50 73 LYS A O 1
ATOM 594 N N . ASP A 1 74 ? -15.797 -7.364 20.426 1.00 91.19 74 ASP A N 1
ATOM 595 C CA . ASP A 1 74 ? -15.402 -7.097 21.809 1.00 91.19 74 ASP A CA 1
ATOM 596 C C . ASP A 1 74 ? -16.053 -5.799 22.303 1.00 91.19 74 ASP A C 1
ATOM 598 O O . ASP A 1 74 ? -16.817 -5.830 23.263 1.00 91.19 74 ASP A O 1
ATOM 602 N N . VAL A 1 75 ? -15.980 -4.718 21.519 1.00 92.94 75 VAL A N 1
ATOM 603 C CA . VAL A 1 75 ? -16.698 -3.460 21.794 1.00 92.94 75 VAL A CA 1
ATOM 604 C C . VAL A 1 75 ? -18.201 -3.666 21.979 1.00 92.94 75 VAL A C 1
ATOM 606 O O . VAL A 1 75 ? -18.818 -3.072 22.863 1.00 92.94 75 VAL A O 1
ATOM 609 N N . ARG A 1 76 ? -18.837 -4.497 21.143 1.00 93.94 76 ARG A N 1
ATOM 610 C CA . ARG A 1 76 ? -20.274 -4.792 21.291 1.00 93.94 76 ARG A CA 1
ATOM 611 C C 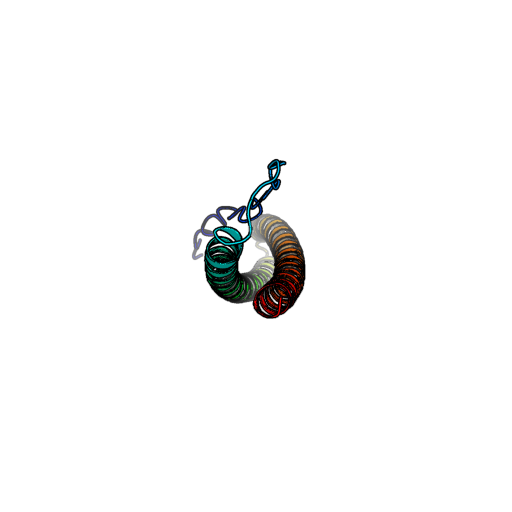. ARG A 1 76 ? -20.562 -5.524 22.598 1.00 93.94 76 ARG A C 1
ATOM 613 O O . ARG A 1 76 ? -21.610 -5.285 23.198 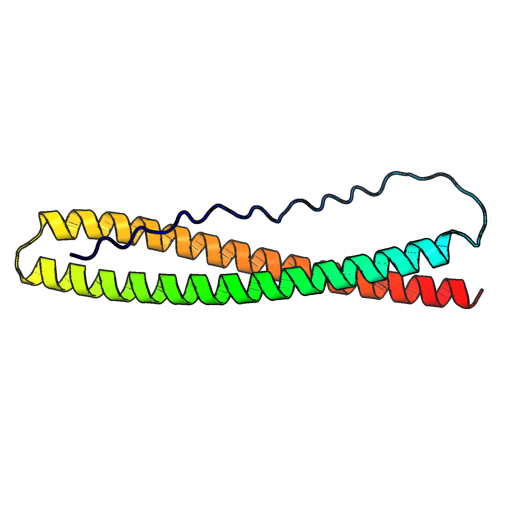1.00 93.94 76 ARG A O 1
ATOM 620 N N . GLN A 1 77 ? -19.670 -6.417 23.012 1.00 94.75 77 GLN A N 1
ATOM 621 C CA . GLN A 1 77 ? -19.796 -7.152 24.260 1.00 94.75 77 GLN A CA 1
ATOM 622 C C . GLN A 1 77 ? -19.588 -6.233 25.469 1.00 94.75 77 GLN A C 1
ATOM 624 O O . GLN A 1 77 ? -20.372 -6.304 26.413 1.00 94.75 77 GLN A O 1
ATOM 629 N N . ASP A 1 78 ? -18.623 -5.319 25.409 1.00 92.06 78 ASP A N 1
ATOM 630 C CA . ASP A 1 78 ? -18.348 -4.346 26.469 1.00 92.06 78 ASP A CA 1
ATOM 631 C C . ASP A 1 78 ? -19.525 -3.392 26.671 1.00 92.06 78 ASP A C 1
ATOM 633 O O . ASP A 1 78 ? -19.976 -3.187 27.799 1.00 92.06 78 ASP A O 1
ATOM 637 N N . ILE A 1 79 ? -20.124 -2.909 25.575 1.00 94.44 79 ILE A N 1
ATOM 638 C CA . ILE A 1 79 ? -21.370 -2.128 25.617 1.00 94.44 79 ILE A CA 1
ATOM 639 C C . ILE A 1 79 ? -22.490 -2.933 26.287 1.00 94.44 79 ILE A C 1
ATOM 641 O O . ILE A 1 79 ? -23.189 -2.408 27.152 1.00 94.44 79 ILE A O 1
ATOM 645 N N . LYS A 1 80 ? -22.656 -4.214 25.926 1.00 95.44 80 LYS A N 1
ATOM 646 C CA . LYS A 1 80 ? -23.675 -5.091 26.526 1.00 95.44 80 LYS A CA 1
ATOM 647 C C . LYS A 1 80 ? -23.440 -5.319 28.025 1.00 95.44 80 LYS A C 1
ATOM 649 O O . LYS A 1 80 ? -24.402 -5.448 28.774 1.00 95.44 80 LYS A O 1
ATOM 654 N N . ASN A 1 81 ? -22.180 -5.348 28.449 1.00 95.06 81 ASN A N 1
ATOM 655 C CA . ASN A 1 81 ? -21.767 -5.530 29.838 1.00 95.06 81 ASN A CA 1
ATOM 656 C C . ASN A 1 81 ? -21.754 -4.213 30.646 1.00 95.06 81 ASN A C 1
ATOM 658 O O . ASN A 1 81 ? -21.397 -4.230 31.821 1.00 95.06 81 ASN A O 1
ATOM 662 N N . GLY A 1 82 ? -22.119 -3.075 30.040 1.00 95.06 82 GLY A N 1
ATOM 663 C CA . GLY A 1 82 ? -22.136 -1.762 30.695 1.00 95.06 82 GLY A CA 1
ATOM 664 C C . GLY A 1 82 ? -20.767 -1.073 30.815 1.00 95.06 82 GLY A C 1
ATOM 665 O O . GLY A 1 82 ? -20.653 -0.055 31.497 1.00 95.06 82 GLY A O 1
ATOM 666 N N . GLN A 1 83 ? -19.733 -1.584 30.144 1.00 94.00 83 GLN A N 1
ATOM 667 C CA . GLN A 1 83 ? -18.363 -1.050 30.140 1.00 94.00 83 GLN A CA 1
ATOM 668 C C . GLN A 1 83 ? -18.198 0.050 29.077 1.00 94.00 83 GLN A C 1
ATOM 670 O O . GLN A 1 83 ? -17.461 -0.066 28.098 1.00 94.00 83 GLN A O 1
ATOM 675 N N . TYR A 1 84 ? -18.953 1.141 29.224 1.00 92.38 84 TYR A N 1
ATOM 676 C CA . TYR A 1 84 ? -19.042 2.180 28.190 1.00 92.38 84 TYR A CA 1
ATOM 677 C C . TYR A 1 84 ? -17.757 2.996 28.005 1.00 92.38 84 TYR A C 1
ATOM 679 O O . TYR A 1 84 ? -17.531 3.543 26.923 1.00 92.38 84 TYR A O 1
ATOM 687 N N . LYS A 1 85 ? -16.927 3.130 29.047 1.00 92.06 85 LYS A N 1
ATOM 688 C CA . LYS A 1 85 ? -15.695 3.927 28.982 1.00 92.06 85 LYS A CA 1
ATOM 689 C C . LYS A 1 85 ? -14.637 3.214 28.140 1.00 92.06 85 LYS A C 1
ATOM 691 O O . LYS A 1 85 ? -14.042 3.846 27.269 1.00 92.06 85 LYS A O 1
ATOM 696 N N . GLU A 1 86 ? -14.470 1.919 28.376 1.00 86.31 86 GLU A N 1
ATOM 697 C CA . GLU A 1 86 ? -13.611 1.001 27.630 1.00 86.31 86 GLU A CA 1
ATOM 698 C C . GLU A 1 86 ? -14.087 0.921 26.176 1.00 86.31 86 GLU A C 1
ATOM 700 O O . GLU A 1 86 ? -13.351 1.301 25.268 1.00 86.31 86 GLU A O 1
ATOM 705 N N . ALA A 1 87 ? -15.377 0.638 25.959 1.00 90.44 87 ALA A N 1
ATOM 706 C CA . ALA A 1 87 ? -15.958 0.595 24.619 1.00 90.44 87 ALA A CA 1
ATOM 707 C C . ALA A 1 87 ? -15.775 1.906 23.830 1.00 90.44 87 ALA A C 1
ATOM 709 O O . ALA A 1 87 ? -15.613 1.890 22.609 1.00 90.44 87 ALA A O 1
ATOM 710 N N . ARG A 1 88 ? -15.799 3.069 24.498 1.00 92.25 88 ARG A N 1
ATOM 711 C CA . ARG A 1 88 ? -15.565 4.366 23.844 1.00 92.25 88 ARG A CA 1
ATOM 712 C C . ARG A 1 88 ? -14.113 4.542 23.406 1.00 92.25 88 ARG A C 1
ATOM 714 O O . ARG A 1 88 ? -13.890 5.188 22.382 1.00 92.25 88 ARG A O 1
ATOM 721 N N . HIS A 1 89 ? -13.155 4.042 24.183 1.00 89.69 89 HIS A N 1
ATOM 722 C CA . HIS A 1 89 ? -11.744 4.043 23.805 1.00 89.69 89 HIS A CA 1
ATOM 723 C C . HIS A 1 89 ? -11.536 3.146 22.582 1.00 89.69 89 HIS A C 1
ATOM 725 O O . HIS A 1 89 ? -11.096 3.620 21.540 1.00 89.69 89 HIS A O 1
ATOM 731 N N . ASP A 1 90 ? -12.011 1.909 22.663 1.00 88.12 90 ASP A N 1
ATOM 732 C CA . ASP A 1 90 ? -11.847 0.908 21.610 1.00 88.12 90 ASP A CA 1
ATOM 733 C C . ASP A 1 90 ? -12.574 1.300 20.312 1.00 88.12 90 ASP A C 1
ATOM 735 O O . ASP A 1 90 ? -12.107 1.023 19.210 1.00 88.12 90 ASP A O 1
ATOM 739 N N . LEU A 1 91 ? -13.687 2.041 20.399 1.00 90.88 91 LEU A N 1
ATOM 740 C CA . LEU A 1 91 ? -14.330 2.646 19.226 1.00 90.88 91 LEU A CA 1
ATOM 741 C C . LEU A 1 91 ? -13.450 3.680 18.514 1.00 90.88 91 LEU A C 1
ATOM 743 O O . LEU A 1 91 ? -13.573 3.825 17.296 1.00 90.88 91 LEU A O 1
ATOM 747 N N . ARG A 1 92 ? -12.617 4.434 19.241 1.00 9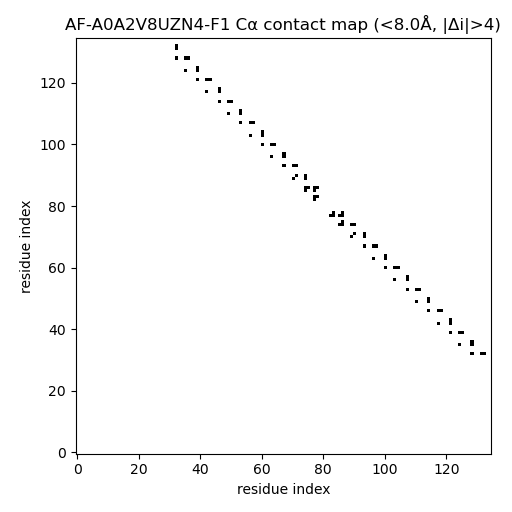1.81 92 ARG A N 1
ATOM 748 C CA . ARG A 1 92 ? -11.683 5.394 18.630 1.00 91.81 92 ARG A CA 1
ATOM 749 C C . ARG A 1 92 ? -10.547 4.662 17.932 1.00 91.81 92 ARG A C 1
ATOM 751 O O . ARG A 1 92 ? -10.248 5.008 16.791 1.00 91.81 92 ARG A O 1
ATOM 758 N N . ASP A 1 93 ? -10.004 3.634 18.571 1.00 89.56 93 ASP A N 1
ATOM 759 C CA . ASP A 1 93 ? -8.957 2.791 17.990 1.00 89.56 93 ASP A CA 1
ATOM 760 C C . ASP A 1 93 ? -9.477 2.113 16.713 1.00 89.56 93 ASP A C 1
ATOM 762 O O . ASP A 1 93 ? -8.930 2.314 15.632 1.00 89.56 93 ASP A O 1
ATOM 766 N N . LEU A 1 94 ? -10.670 1.510 16.766 1.00 90.31 94 LEU A N 1
ATOM 767 C CA . LEU A 1 94 ? -11.351 0.943 15.596 1.00 90.31 94 LEU A CA 1
ATOM 768 C C . LEU A 1 94 ? -11.569 1.936 14.447 1.00 90.31 94 LEU A C 1
ATOM 770 O O . LEU A 1 94 ? -11.595 1.542 13.272 1.00 90.31 94 LEU A O 1
ATOM 774 N N . GLN A 1 95 ? -11.817 3.213 14.756 1.00 90.94 95 GLN A N 1
ATOM 775 C CA . GLN A 1 95 ? -11.935 4.253 13.734 1.00 90.94 95 GLN A CA 1
ATOM 776 C C . GLN A 1 95 ? -10.588 4.546 13.082 1.00 90.94 95 GLN A C 1
ATOM 778 O O . GLN A 1 95 ? -10.555 4.751 11.865 1.00 90.94 95 GLN A O 1
ATOM 783 N N . GLN A 1 96 ? -9.513 4.564 13.868 1.00 91.06 96 GLN A N 1
ATOM 784 C CA . GLN A 1 96 ? -8.157 4.750 13.376 1.00 91.06 96 GLN A CA 1
ATOM 785 C C . GLN A 1 96 ? -7.735 3.562 12.502 1.00 91.06 96 GLN A C 1
ATOM 787 O O . GLN A 1 96 ? -7.447 3.768 11.324 1.00 91.06 96 GLN A O 1
ATOM 792 N N . ASP A 1 97 ? -7.901 2.330 12.982 1.00 86.31 97 ASP A N 1
ATOM 793 C CA . ASP A 1 97 ? -7.591 1.114 12.219 1.00 86.31 97 ASP A CA 1
ATOM 794 C C . ASP A 1 97 ? -8.386 1.042 10.911 1.00 86.31 97 ASP A C 1
ATOM 796 O O . ASP A 1 97 ? -7.884 0.668 9.852 1.00 86.31 97 ASP A O 1
ATOM 800 N N . SER A 1 98 ? -9.658 1.459 10.940 1.00 88.75 98 SER A N 1
ATOM 801 C CA . SER A 1 98 ? -10.487 1.511 9.731 1.00 88.75 98 SER A CA 1
ATOM 802 C C . SER A 1 98 ? -9.989 2.544 8.710 1.00 88.75 98 SER A C 1
ATOM 804 O O . SER A 1 98 ? -10.194 2.359 7.504 1.00 88.75 98 SER A O 1
ATOM 806 N N . ARG A 1 99 ? -9.380 3.650 9.164 1.00 91.81 99 ARG A N 1
ATOM 807 C CA . ARG A 1 99 ? -8.763 4.662 8.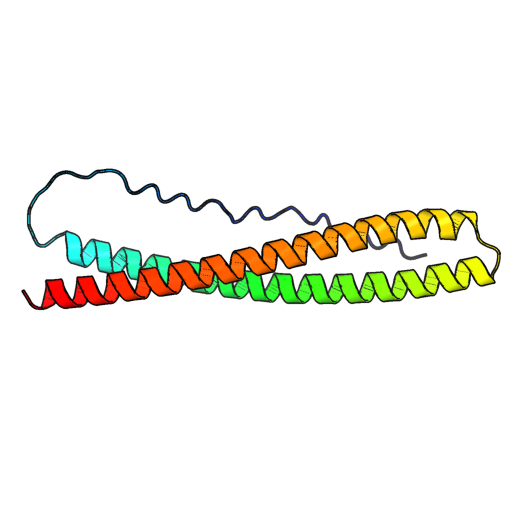290 1.00 91.81 99 ARG A CA 1
ATOM 808 C C . ARG A 1 99 ? -7.452 4.152 7.711 1.00 91.81 99 ARG A C 1
ATOM 810 O O . ARG A 1 99 ? -7.262 4.298 6.502 1.00 91.81 99 ARG A O 1
ATOM 817 N N . ASP A 1 100 ? -6.624 3.518 8.529 1.00 87.88 100 ASP A N 1
ATOM 818 C CA . ASP A 1 100 ? -5.336 2.967 8.112 1.00 87.88 100 ASP A CA 1
ATOM 819 C C . ASP A 1 100 ? -5.547 1.839 7.093 1.00 87.88 100 ASP A C 1
ATOM 821 O O . ASP A 1 100 ? -5.098 1.951 5.954 1.00 87.88 100 ASP A O 1
ATOM 825 N N . LEU A 1 101 ? -6.465 0.905 7.360 1.00 87.88 101 LEU A N 1
ATOM 826 C CA . LEU A 1 101 ? -6.857 -0.140 6.406 1.00 87.88 101 LEU A CA 1
ATOM 827 C C . LEU A 1 101 ? -7.373 0.419 5.065 1.00 87.88 101 LEU A C 1
ATOM 829 O O . LEU A 1 101 ? -7.245 -0.200 4.001 1.00 87.88 101 LEU A O 1
ATOM 833 N N . LYS A 1 102 ? -8.031 1.585 5.090 1.00 90.44 102 LYS A N 1
ATOM 834 C CA . LYS A 1 102 ? -8.486 2.266 3.869 1.00 90.44 102 LYS A CA 1
ATOM 835 C C . LYS A 1 102 ? -7.311 2.868 3.102 1.00 90.44 102 LYS A C 1
ATOM 837 O O . LYS A 1 102 ? -7.365 2.865 1.868 1.00 90.44 102 LYS A O 1
ATOM 842 N N . LYS A 1 103 ? -6.304 3.390 3.801 1.00 91.06 103 LYS A N 1
ATOM 843 C CA . LYS A 1 103 ? -5.064 3.898 3.215 1.00 91.06 103 LYS A CA 1
ATOM 844 C C . LYS A 1 103 ? -4.267 2.755 2.586 1.00 91.06 103 LYS A C 1
ATOM 846 O O . LYS A 1 103 ? -4.049 2.810 1.382 1.00 91.06 103 LYS A O 1
ATOM 851 N N . ASP A 1 104 ? -4.044 1.657 3.301 1.00 83.62 104 ASP A N 1
ATOM 852 C CA . ASP A 1 104 ? -3.291 0.501 2.788 1.00 83.62 104 ASP A CA 1
ATOM 853 C C . ASP A 1 104 ? -3.927 -0.087 1.524 1.00 83.62 104 ASP A C 1
ATOM 855 O O . ASP A 1 104 ? -3.266 -0.457 0.556 1.00 83.62 104 ASP A O 1
ATOM 859 N N . ARG A 1 105 ? -5.265 -0.121 1.465 1.00 89.94 105 ARG A N 1
ATOM 860 C CA . ARG A 1 105 ? -5.988 -0.548 0.255 1.00 89.94 105 ARG A CA 1
ATOM 861 C C . ARG A 1 105 ? -5.809 0.400 -0.929 1.00 89.94 105 ARG A C 1
ATOM 863 O O . ARG A 1 105 ? -5.913 -0.058 -2.072 1.00 89.94 105 ARG A O 1
ATOM 870 N N . ARG A 1 106 ? -5.645 1.703 -0.681 1.00 92.12 106 ARG A N 1
ATOM 871 C CA . ARG A 1 106 ? -5.352 2.694 -1.726 1.00 92.12 106 ARG A CA 1
ATOM 872 C C . ARG A 1 106 ? -3.916 2.539 -2.202 1.00 92.12 106 ARG A C 1
ATOM 874 O O . ARG A 1 106 ? -3.732 2.465 -3.412 1.00 92.12 106 ARG A O 1
ATOM 881 N N . ASP A 1 107 ? -2.973 2.392 -1.284 1.00 86.12 107 ASP A N 1
ATOM 882 C CA . ASP A 1 107 ? -1.551 2.228 -1.590 1.00 86.12 107 ASP A CA 1
ATOM 883 C C . ASP A 1 107 ? -1.341 0.945 -2.413 1.00 86.12 107 ASP A C 1
ATOM 885 O O . ASP A 1 107 ? -0.949 1.021 -3.575 1.00 86.12 107 ASP A O 1
ATOM 889 N N . LEU A 1 108 ? -1.899 -0.189 -1.967 1.00 90.12 108 LEU A N 1
ATOM 890 C CA . LEU A 1 108 ? -1.917 -1.449 -2.725 1.00 90.12 108 LEU A CA 1
ATOM 891 C C . LEU A 1 108 ? -2.544 -1.328 -4.132 1.00 90.12 108 LEU A C 1
ATOM 893 O O . LEU A 1 108 ? -2.291 -2.143 -5.031 1.00 90.12 108 LEU A O 1
ATOM 897 N N . LYS A 1 109 ? -3.479 -0.391 -4.331 1.00 90.25 109 LYS A N 1
ATOM 898 C CA . LYS A 1 109 ? -4.075 -0.134 -5.651 1.00 90.25 109 LYS A CA 1
ATOM 899 C C . LYS A 1 109 ? -3.104 0.643 -6.540 1.00 90.25 109 LYS A C 1
ATOM 901 O O . LYS A 1 109 ? -3.054 0.328 -7.733 1.00 90.25 109 LYS A O 1
ATOM 906 N N . SER A 1 110 ? -2.383 1.609 -5.980 1.00 90.19 110 SER A N 1
ATOM 907 C CA . SER A 1 110 ? -1.317 2.356 -6.650 1.00 90.19 110 SER A CA 1
ATOM 908 C C . SER A 1 110 ? -0.172 1.427 -7.051 1.00 90.19 110 SER A C 1
ATOM 910 O O . SER A 1 110 ? 0.095 1.324 -8.244 1.00 90.19 110 SER A O 1
ATOM 912 N N . ASP A 1 111 ? 0.336 0.588 -6.146 1.00 82.88 111 ASP A N 1
ATOM 913 C CA . ASP A 1 111 ? 1.446 -0.336 -6.449 1.00 82.88 111 ASP A CA 1
ATOM 914 C C . ASP A 1 111 ? 1.095 -1.291 -7.596 1.00 82.88 111 ASP A C 1
ATOM 916 O O . ASP A 1 111 ? 1.874 -1.576 -8.504 1.00 82.88 111 ASP A O 1
ATOM 920 N N . LYS A 1 112 ? -0.155 -1.773 -7.626 1.00 90.81 112 LYS A N 1
ATOM 921 C CA . LYS A 1 112 ? -0.646 -2.599 -8.740 1.00 90.81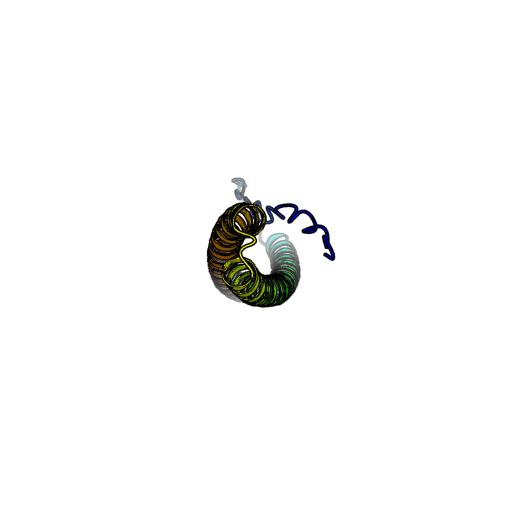 112 LYS A CA 1
ATOM 922 C C . LYS A 1 112 ? -0.714 -1.845 -10.062 1.00 90.81 112 LYS A C 1
ATOM 924 O O . LYS A 1 112 ? -0.680 -2.498 -11.108 1.00 90.81 112 LYS A O 1
ATOM 929 N N . ARG A 1 113 ? -0.947 -0.532 -10.042 1.00 92.50 113 ARG A N 1
ATOM 930 C CA . ARG A 1 113 ? -0.938 0.311 -11.241 1.00 92.50 113 ARG A CA 1
ATOM 931 C C . ARG A 1 113 ? 0.496 0.497 -11.725 1.00 92.50 113 ARG A C 1
ATOM 933 O O . ARG A 1 113 ? 0.711 0.328 -12.922 1.00 92.50 113 ARG A O 1
ATOM 940 N N . ASP A 1 114 ? 1.431 0.727 -10.818 1.00 86.88 114 ASP A N 1
ATOM 941 C CA . ASP A 1 114 ? 2.837 0.973 -11.148 1.00 86.88 114 ASP A CA 1
ATOM 942 C C . ASP A 1 114 ? 3.482 -0.300 -11.710 1.00 86.88 114 ASP A C 1
ATOM 944 O O . ASP A 1 114 ? 3.879 -0.321 -12.870 1.00 86.88 114 ASP A O 1
ATOM 948 N N . VAL A 1 115 ? 3.283 -1.451 -11.055 1.00 89.00 115 VAL A N 1
ATOM 949 C CA . VAL A 1 115 ? 3.679 -2.771 -11.592 1.00 89.00 115 VAL A CA 1
ATOM 950 C C . VAL A 1 115 ? 3.074 -3.075 -12.974 1.00 89.00 115 VAL A C 1
ATOM 952 O O . VAL A 1 115 ? 3.597 -3.894 -13.739 1.00 89.00 115 VAL A O 1
ATOM 955 N N . ARG A 1 116 ? 1.917 -2.494 -13.322 1.00 91.31 116 ARG A N 1
ATOM 956 C CA . ARG A 1 116 ? 1.346 -2.631 -14.676 1.00 91.31 116 ARG A CA 1
ATOM 957 C C . ARG A 1 116 ?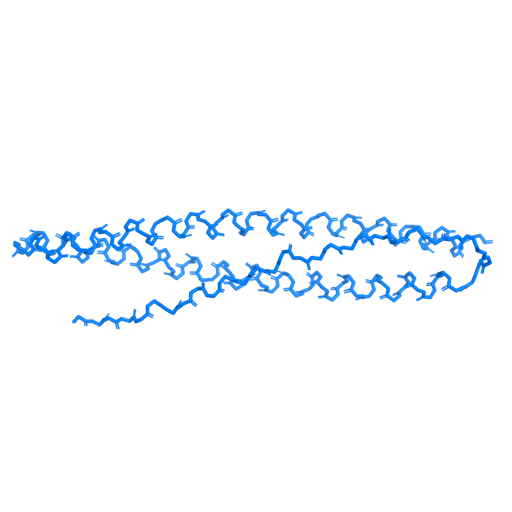 2.024 -1.702 -15.678 1.00 91.31 116 ARG A C 1
ATOM 959 O O . ARG A 1 116 ? 2.120 -2.121 -16.833 1.00 91.31 116 ARG A O 1
ATOM 966 N N . ALA A 1 117 ? 2.418 -0.500 -15.267 1.00 91.19 117 ALA A N 1
ATOM 967 C CA . ALA A 1 117 ? 3.180 0.444 -16.076 1.00 91.19 117 ALA A CA 1
ATOM 968 C C . ALA A 1 117 ? 4.570 -0.128 -16.383 1.00 91.19 117 ALA A C 1
ATOM 970 O O . ALA A 1 117 ? 4.839 -0.398 -17.549 1.00 91.19 117 ALA A O 1
ATOM 971 N N . ASP A 1 118 ? 5.325 -0.551 -15.368 1.00 85.19 118 ASP A N 1
ATOM 972 C CA . ASP A 1 118 ? 6.671 -1.121 -15.538 1.00 85.19 118 ASP A CA 1
ATOM 973 C C . ASP A 1 118 ? 6.655 -2.368 -16.433 1.00 85.19 118 ASP A C 1
ATOM 975 O O . ASP A 1 118 ? 7.540 -2.627 -17.246 1.00 85.19 118 ASP A O 1
ATOM 979 N N . ARG A 1 119 ? 5.589 -3.177 -16.349 1.00 91.69 119 ARG A N 1
ATOM 980 C CA . ARG A 1 119 ? 5.402 -4.318 -17.263 1.00 91.69 119 ARG A CA 1
ATOM 981 C C . ARG A 1 119 ? 5.170 -3.908 -18.716 1.00 91.69 119 ARG A C 1
ATOM 983 O O . ARG A 1 119 ? 5.418 -4.743 -19.591 1.00 91.69 119 ARG A O 1
ATOM 990 N N . ARG A 1 120 ? 4.570 -2.746 -18.981 1.00 92.62 120 ARG A N 1
ATOM 991 C CA . ARG A 1 120 ? 4.414 -2.211 -20.342 1.00 92.62 120 ARG A CA 1
ATOM 992 C C . ARG A 1 120 ? 5.750 -1.685 -20.836 1.00 92.62 120 ARG A C 1
ATOM 994 O O . ARG A 1 120 ? 6.131 -2.079 -21.934 1.00 92.62 120 ARG A O 1
ATOM 1001 N N . ASP A 1 121 ? 6.463 -0.930 -20.015 1.00 88.00 121 ASP A N 1
ATOM 1002 C CA . ASP A 1 121 ? 7.756 -0.336 -20.369 1.00 88.00 121 ASP A CA 1
ATOM 1003 C C . ASP A 1 121 ? 8.769 -1.437 -20.692 1.00 88.00 121 ASP A C 1
ATOM 1005 O O . ASP A 1 121 ? 9.210 -1.556 -21.832 1.00 88.00 121 ASP A O 1
ATOM 1009 N N . LEU A 1 122 ? 8.873 -2.448 -19.825 1.00 90.00 122 LEU A N 1
ATOM 1010 C CA . LEU A 1 122 ? 9.690 -3.639 -20.072 1.00 90.00 122 LEU A CA 1
ATOM 1011 C C . LEU A 1 122 ? 9.321 -4.409 -21.358 1.00 90.00 122 LEU A C 1
ATOM 1013 O O . LEU A 1 122 ? 10.113 -5.199 -21.886 1.00 90.00 122 LEU A O 1
ATOM 1017 N N . ARG A 1 123 ? 8.077 -4.293 -21.845 1.00 91.00 123 ARG A N 1
ATOM 1018 C CA . ARG A 1 123 ? 7.679 -4.871 -23.142 1.00 91.00 123 ARG A CA 1
ATOM 1019 C C . ARG A 1 123 ? 8.122 -3.992 -24.306 1.00 91.00 123 ARG A C 1
ATOM 1021 O O . ARG A 1 123 ? 8.397 -4.565 -25.360 1.00 91.00 123 ARG A O 1
ATOM 1028 N N . HIS A 1 124 ? 8.131 -2.673 -24.143 1.00 90.69 124 HIS A N 1
ATOM 1029 C CA . HIS A 1 124 ? 8.657 -1.727 -25.121 1.00 90.69 124 HIS A CA 1
ATOM 1030 C C . HIS A 1 124 ? 10.174 -1.887 -25.257 1.00 90.69 124 HIS A C 1
ATOM 1032 O O . HIS A 1 124 ? 10.610 -2.258 -26.345 1.00 90.69 124 HIS A O 1
ATOM 1038 N N . ASP A 1 125 ? 10.929 -1.866 -24.157 1.00 87.12 125 ASP A N 1
ATOM 1039 C CA . ASP A 1 125 ? 12.397 -2.002 -24.178 1.00 87.12 125 ASP A CA 1
ATOM 1040 C C . ASP A 1 125 ? 12.838 -3.302 -24.858 1.00 87.12 125 ASP A C 1
ATOM 1042 O O . ASP A 1 125 ? 13.747 -3.351 -25.683 1.00 87.12 125 ASP A O 1
ATOM 1046 N N . ARG A 1 126 ? 12.122 -4.405 -24.594 1.00 89.50 126 ARG A N 1
ATOM 1047 C CA . ARG A 1 126 ? 12.385 -5.683 -25.276 1.00 89.50 126 ARG A CA 1
ATOM 1048 C C . ARG A 1 126 ? 12.098 -5.649 -26.773 1.00 89.50 126 ARG A C 1
ATOM 1050 O O . ARG A 1 126 ? 12.730 -6.403 -27.516 1.00 89.50 126 ARG A O 1
ATOM 1057 N N . LYS A 1 127 ? 11.086 -4.896 -27.213 1.00 90.88 127 LYS A N 1
ATOM 1058 C CA . LYS A 1 127 ? 10.774 -4.750 -28.642 1.00 90.88 127 LYS A CA 1
ATOM 1059 C C . LYS A 1 127 ? 11.844 -3.912 -29.327 1.00 90.88 127 LYS A C 1
ATOM 1061 O O . LYS A 1 127 ? 12.253 -4.299 -30.419 1.00 90.88 127 LYS A O 1
ATOM 1066 N N . ASP A 1 128 ? 12.294 -2.842 -28.689 1.00 87.12 128 ASP A N 1
ATOM 1067 C CA . ASP A 1 128 ? 13.291 -1.934 -29.249 1.00 87.12 128 ASP A CA 1
ATOM 1068 C C . ASP A 1 128 ? 14.665 -2.607 -29.297 1.00 87.12 128 ASP A C 1
ATOM 1070 O O . ASP A 1 128 ? 15.201 -2.778 -30.391 1.00 87.12 128 ASP A O 1
ATOM 1074 N N . LEU A 1 129 ? 15.093 -3.270 -28.216 1.00 87.56 129 LEU A N 1
ATOM 1075 C CA . LEU A 1 129 ? 16.296 -4.113 -28.225 1.00 87.56 129 LEU A CA 1
ATOM 1076 C C . LEU A 1 129 ? 16.255 -5.207 -29.312 1.00 87.56 129 LEU A C 1
ATOM 1078 O O . LEU A 1 129 ? 17.276 -5.574 -29.895 1.00 87.56 129 LEU A O 1
ATOM 1082 N N . ARG A 1 130 ? 15.074 -5.770 -29.611 1.00 88.69 130 ARG A N 1
ATOM 1083 C CA . ARG A 1 130 ? 14.918 -6.743 -30.709 1.00 88.69 130 ARG A CA 1
ATOM 1084 C C . ARG A 1 130 ? 15.050 -6.085 -32.084 1.00 88.69 130 ARG A C 1
ATOM 1086 O O . ARG A 1 130 ? 15.530 -6.745 -33.002 1.00 88.69 130 ARG A O 1
ATOM 1093 N N . ARG A 1 131 ? 14.570 -4.851 -32.251 1.00 89.19 131 ARG A N 1
ATOM 1094 C CA . ARG A 1 131 ? 14.701 -4.086 -33.500 1.00 89.19 131 ARG A CA 1
ATOM 1095 C C . ARG A 1 131 ? 16.151 -3.695 -33.740 1.00 89.19 131 ARG A C 1
ATOM 1097 O O . ARG A 1 131 ? 16.622 -3.893 -34.852 1.00 89.19 131 ARG A O 1
ATOM 1104 N N . ASP A 1 132 ? 16.862 -3.249 -32.713 1.00 85.94 132 ASP A N 1
ATOM 1105 C CA . ASP A 1 132 ? 18.258 -2.829 -32.858 1.00 85.94 132 ASP A CA 1
ATOM 1106 C C . ASP A 1 132 ? 19.200 -4.004 -33.107 1.00 85.94 132 ASP A C 1
ATOM 1108 O O . ASP A 1 132 ? 20.167 -3.865 -33.840 1.00 85.94 132 ASP A O 1
ATOM 1112 N N . ARG A 1 133 ? 18.868 -5.205 -32.615 1.00 83.94 133 ARG A N 1
ATOM 1113 C CA . ARG A 1 133 ? 19.573 -6.447 -32.988 1.00 83.94 133 ARG A CA 1
ATOM 1114 C C . ARG A 1 133 ? 19.345 -6.910 -34.432 1.00 83.94 133 ARG A C 1
ATOM 1116 O O . ARG A 1 133 ? 19.990 -7.865 -34.852 1.00 83.94 133 ARG A O 1
ATOM 1123 N N . ARG A 1 134 ? 18.360 -6.348 -35.139 1.00 84.00 134 ARG A N 1
ATOM 1124 C CA . ARG A 1 134 ? 18.028 -6.706 -36.531 1.00 84.00 134 ARG A CA 1
ATOM 1125 C C . ARG A 1 134 ? 18.617 -5.738 -37.558 1.00 84.00 134 ARG A C 1
ATOM 1127 O O . ARG A 1 134 ? 18.556 -6.063 -38.739 1.00 84.00 134 ARG A O 1
ATOM 1134 N N . LYS A 1 135 ? 19.081 -4.570 -37.115 1.00 73.62 135 LYS A N 1
ATOM 1135 C CA . LYS A 1 135 ? 19.835 -3.612 -37.928 1.00 73.62 135 LYS A CA 1
ATOM 1136 C C . LYS A 1 135 ? 21.301 -4.032 -37.957 1.00 73.62 135 LYS A C 1
ATOM 1138 O O . LYS A 1 135 ? 21.929 -3.792 -39.003 1.00 73.62 135 LYS A O 1
#

pLDDT: mean 78.94, std 19.71, range [31.69, 95.44]

Nearest PDB structures (foldseek):
  6zvs-assembly1_A  TM=8.805E-01  e=4.829E-01  Nostoc punctiforme
  6zw4-assembly1_E  TM=8.756E-01  e=6.524E-01  Nostoc punctiforme
  7o3x-assembly1_D  TM=7.832E-01  e=5.129E-01  Synechocystis sp. PCC 6803 substr. Kazusa
  6zw4-assembly1_H  TM=8.008E-01  e=6.929E-01  Nostoc punctiforme
  6zw4-assembly1_T  TM=8.008E-01  e=6.929E-01  Nostoc punctiforme

Sequence (135 aa):
MTKRNFLNLSGLVCGTVLLVGQLVLAQDGKPDQRADARDIRRDRRDLKQDRKDIKNDKRDIRTDARDVRTDKKDVRQDIKNGQYKEARHDLRDLQQDSRDLKKDRRDLKSDKRDVRADRRDLRHDRKDLRRDRRK

Secondary structure (DSSP, 8-state):
----------------------------SSSHHHHHHHHHHHHHHHHHHHHHHHHHHHHHHHHHHHHHHHHHHHHHHHHHTT-HHHHHHHHHHHHHHHHHHHHHHHHHHHHHHHHHHHHHHHHHHHHHHHHHTT-

Solvent-accessible surface area (backbone atoms only — not comparable to full-atom values): 8053 Å² total; per-residue (Å²): 134,85,83,70,74,79,70,76,79,70,78,76,78,83,78,79,82,83,77,75,78,74,91,75,83,88,87,76,100,64,65,60,65,58,50,53,55,48,48,56,52,47,55,54,50,50,58,51,49,53,54,52,48,58,52,48,53,55,50,48,55,50,48,52,57,48,49,56,52,49,52,56,50,51,38,54,50,30,48,73,72,68,38,54,71,61,26,53,52,52,53,51,51,51,52,50,52,55,50,51,57,51,48,53,56,50,51,58,51,49,54,58,49,49,58,51,48,55,56,48,51,57,51,50,54,55,51,49,56,54,51,62,74,71,110

Mean predicted aligned error: 10.23 Å

Radius of gyration: 23.67 Å; Cα contacts (8 Å, |Δi|>4): 48; chains: 1; bounding box: 52×24×69 Å

Foldseek 3Di:
DPPPPPPPPPPPCPPDPPPPPDDDDDDDQPPVLVVLVVVLVVLVVVLVVLVVVLVVLVVVLVVLVVVLVVLVVVLVVCVVVVVVVVSVVSVVVSVVSVVVSVVSVVVSVVSVVVSVVSVVVSVVSVVVSVVSVVD